Protein AF-A0A1Y1KKY4-F1 (afdb_monomer_lite)

Foldseek 3Di:
DVVLVVVCLVDPPVVSVVVVVVVVVVVVVVVVVQQDALLVCLLVVNLVSSLVNVCVVVVHNPCVVVSVVSNVVSVVPVVVPDDPVCCVVPPVNVVVVVVVVVVVVCVVVVCPVVCVVCVVVVCVVVVNDSD

InterPro domains:
  IPR005828 Major facilitator, sugar transporter-like [PF00083] (21-128)
  IPR036259 MFS transporter superfamily [G3DSA:1.20.1250.20] (1-131)
  IPR036259 MFS transporter superfamily [SSF103473] (5-128)
  IPR050549 Major Facilitator Superfamily Trehalose Transporter [PTHR48021] (1-128)

Radius of gyration: 23.15 Å; chains: 1; bounding box: 55×40×49 Å

Sequence (131 aa):
VLLVNVVGSYFSITDTALMFACIPIIQIALFIFAPESPYYLLARHRTEEARCSLQLLRWRSDVDEEMEQLEADVQRQISESCRFIDIVSVKSHRKAFVICLAIRTIQQFSGLSAIESHTQYMFANAGVGIS

pLDDT: mean 80.76, std 8.79, range [40.16, 93.38]

Secondary structure (DSSP, 8-state):
-HHHHHHHHHS-HHHHHHHHHHHHHHHHHHHHHSPPPHHHHHHTT-HHHHHHHHHHHHT-S--HHHHHHHHHHHHHHHHS---TTHHHHSHHHHHHHHHHHHHHHHHHHTTHHHHHHHHHHHHHHTT----

Organism: Photinus pyralis (NCBI:txid7054)

Structure (mmCIF, N/CA/C/O backbone):
data_AF-A0A1Y1KKY4-F1
#
_entry.id   AF-A0A1Y1KKY4-F1
#
loop_
_atom_site.group_PDB
_atom_site.id
_atom_site.type_symbol
_atom_site.label_atom_id
_atom_site.label_alt_id
_atom_site.label_comp_id
_atom_site.label_asym_id
_atom_site.label_entity_id
_atom_site.label_seq_id
_atom_site.pdbx_PDB_ins_code
_atom_site.Cartn_x
_atom_site.Cartn_y
_atom_site.Cartn_z
_atom_site.occupancy
_atom_site.B_iso_or_equiv
_atom_site.auth_seq_id
_atom_site.auth_comp_id
_atom_site.auth_asym_id
_atom_site.auth_atom_id
_atom_site.pdbx_PDB_model_num
ATOM 1 N N . VAL A 1 1 ? 10.767 -0.442 -13.914 1.00 64.31 1 VAL A N 1
ATOM 2 C CA . VAL A 1 1 ? 11.533 0.219 -14.996 1.00 64.31 1 VAL A CA 1
ATOM 3 C C . VAL A 1 1 ? 12.784 -0.548 -15.388 1.00 64.31 1 VAL A C 1
ATOM 5 O O . VAL A 1 1 ? 12.909 -0.837 -16.563 1.00 64.31 1 VAL A O 1
ATOM 8 N N . LEU A 1 2 ? 13.648 -0.991 -14.464 1.00 70.56 2 LEU A N 1
ATOM 9 C CA . LEU A 1 2 ? 14.821 -1.807 -14.839 1.00 70.56 2 LEU A CA 1
ATOM 10 C C . LEU A 1 2 ? 14.463 -3.063 -15.659 1.00 70.56 2 LEU A C 1
ATOM 12 O O . LEU A 1 2 ? 15.049 -3.282 -16.710 1.00 70.56 2 LEU A O 1
ATOM 16 N N . LEU A 1 3 ? 13.440 -3.826 -15.249 1.00 71.38 3 LEU A N 1
ATOM 17 C CA . LEU A 1 3 ? 12.942 -4.970 -16.032 1.00 71.38 3 LEU A CA 1
ATOM 18 C C . LEU A 1 3 ? 12.393 -4.566 -17.411 1.00 71.38 3 LEU A C 1
ATOM 20 O O . LEU A 1 3 ? 12.612 -5.279 -18.380 1.00 71.38 3 LEU A O 1
ATOM 24 N N . VAL A 1 4 ? 11.719 -3.415 -17.513 1.00 74.06 4 VAL A N 1
ATOM 25 C CA . VAL A 1 4 ? 11.215 -2.880 -18.792 1.00 74.06 4 VAL A CA 1
ATOM 26 C C . VAL A 1 4 ? 12.377 -2.502 -19.708 1.00 74.06 4 VAL A C 1
ATOM 28 O O . VAL A 1 4 ? 12.334 -2.817 -20.886 1.00 74.06 4 VAL A O 1
ATOM 31 N N . ASN A 1 5 ? 13.427 -1.878 -19.169 1.00 70.00 5 ASN A N 1
ATOM 32 C CA . ASN A 1 5 ? 14.600 -1.458 -19.935 1.00 70.00 5 ASN A CA 1
ATOM 33 C C . ASN A 1 5 ? 15.425 -2.654 -20.425 1.00 70.00 5 ASN A C 1
ATOM 35 O O . ASN A 1 5 ? 15.923 -2.619 -21.543 1.00 70.00 5 ASN A O 1
ATOM 39 N N . VAL A 1 6 ? 15.541 -3.716 -19.620 1.00 72.06 6 VAL A N 1
ATOM 40 C CA . VAL A 1 6 ? 16.201 -4.964 -20.037 1.00 72.06 6 VAL A CA 1
ATOM 41 C C . VAL A 1 6 ? 15.384 -5.673 -21.114 1.00 72.06 6 VAL A C 1
ATOM 43 O O . VAL A 1 6 ? 15.936 -6.112 -22.108 1.00 72.06 6 VAL A O 1
ATOM 46 N N . VAL A 1 7 ? 14.063 -5.774 -20.966 1.00 73.19 7 VAL A N 1
ATOM 47 C CA . VAL A 1 7 ? 13.222 -6.412 -21.996 1.00 73.19 7 VAL A CA 1
ATOM 48 C C . VAL A 1 7 ? 13.181 -5.564 -23.274 1.00 73.19 7 VAL A C 1
ATOM 50 O O . VAL A 1 7 ? 13.280 -6.104 -24.372 1.00 73.19 7 VAL A O 1
ATOM 53 N N . GLY A 1 8 ? 13.128 -4.240 -23.137 1.00 70.12 8 GLY A N 1
ATOM 54 C CA . GLY A 1 8 ? 13.138 -3.290 -24.245 1.00 70.12 8 GLY A CA 1
ATOM 55 C C . GLY A 1 8 ? 14.475 -3.164 -24.978 1.00 70.12 8 GLY A C 1
ATOM 56 O O . GLY A 1 8 ? 14.478 -2.656 -26.091 1.00 70.12 8 GLY A O 1
ATOM 57 N N . SER A 1 9 ? 15.598 -3.634 -24.418 1.00 73.00 9 SER A N 1
ATOM 58 C CA . SER A 1 9 ? 16.850 -3.745 -25.186 1.00 73.00 9 SER A CA 1
ATOM 59 C C . SER A 1 9 ? 16.837 -4.938 -26.144 1.00 73.00 9 SER A C 1
ATOM 61 O O . SER A 1 9 ? 17.520 -4.914 -27.159 1.00 73.00 9 SER A O 1
ATOM 63 N N . TYR A 1 10 ? 16.053 -5.982 -25.852 1.00 72.12 10 TYR A N 1
ATOM 64 C CA . TYR A 1 10 ? 15.954 -7.171 -26.707 1.00 72.12 10 TYR A CA 1
ATOM 65 C C . TYR A 1 10 ? 14.784 -7.120 -27.704 1.00 72.12 10 TYR A C 1
ATOM 67 O O . TYR A 1 10 ? 14.809 -7.844 -28.698 1.00 72.12 10 TYR A O 1
ATOM 75 N N . PHE A 1 11 ? 13.763 -6.291 -27.457 1.00 72.69 11 PHE A N 1
ATOM 76 C CA . PHE A 1 11 ? 12.521 -6.243 -28.239 1.00 72.69 11 PHE A CA 1
ATOM 77 C C . PHE A 1 11 ? 12.144 -4.820 -28.662 1.00 72.69 11 PHE A C 1
ATOM 79 O O . PHE A 1 11 ? 12.529 -3.842 -28.029 1.00 72.69 11 PHE A O 1
ATOM 86 N N . SER A 1 12 ? 11.323 -4.696 -29.711 1.00 80.19 12 SER A N 1
ATOM 87 C CA . SER A 1 12 ? 10.768 -3.404 -30.130 1.00 80.19 12 SER A CA 1
ATOM 88 C C . SER A 1 12 ? 9.975 -2.742 -28.992 1.00 80.19 12 SER A C 1
ATOM 90 O O . SER A 1 12 ? 9.347 -3.414 -28.165 1.00 80.19 12 SER A O 1
ATOM 92 N N . ILE A 1 13 ? 9.967 -1.406 -28.963 1.00 77.12 13 ILE A N 1
ATOM 93 C CA . ILE A 1 13 ? 9.266 -0.605 -27.943 1.00 77.12 13 ILE A CA 1
ATOM 94 C C . ILE A 1 13 ? 7.773 -0.969 -27.905 1.00 77.12 13 ILE A C 1
ATOM 96 O O . ILE A 1 13 ? 7.179 -1.051 -26.830 1.00 77.12 13 ILE A O 1
ATOM 100 N N . THR A 1 14 ? 7.175 -1.239 -29.069 1.00 80.81 14 THR A N 1
ATOM 101 C CA . THR A 1 14 ? 5.759 -1.607 -29.198 1.00 80.81 14 THR A CA 1
ATOM 102 C C . THR A 1 14 ? 5.453 -2.968 -28.565 1.00 80.81 14 THR A C 1
ATOM 104 O O . THR A 1 14 ? 4.465 -3.092 -27.843 1.00 80.81 14 THR A O 1
ATOM 107 N N . ASP A 1 15 ? 6.324 -3.960 -28.758 1.00 81.81 15 ASP A N 1
ATOM 108 C CA . ASP A 1 15 ? 6.143 -5.312 -28.209 1.00 81.81 15 ASP A CA 1
ATOM 109 C C . ASP A 1 15 ? 6.355 -5.326 -26.691 1.00 81.81 15 ASP A C 1
ATOM 111 O O . ASP A 1 15 ? 5.600 -5.954 -25.945 1.00 81.81 15 ASP A O 1
ATOM 115 N N . THR A 1 16 ? 7.336 -4.556 -26.211 1.00 82.81 16 THR A N 1
ATOM 116 C CA . THR A 1 16 ? 7.582 -4.377 -24.774 1.00 82.81 16 THR A CA 1
ATOM 117 C C . THR A 1 16 ? 6.395 -3.689 -24.099 1.00 82.81 16 THR A C 1
ATOM 119 O O . THR A 1 16 ? 5.930 -4.143 -23.053 1.00 82.81 16 THR A O 1
ATOM 122 N N . ALA A 1 17 ? 5.840 -2.636 -24.706 1.00 83.88 17 ALA A N 1
ATOM 123 C CA . ALA A 1 17 ? 4.656 -1.961 -24.179 1.00 83.88 17 ALA A CA 1
ATOM 124 C C . ALA A 1 17 ? 3.442 -2.903 -24.091 1.00 83.88 17 ALA A C 1
ATOM 126 O O . ALA A 1 17 ? 2.744 -2.902 -23.075 1.00 83.88 17 ALA A O 1
ATOM 127 N N . LEU A 1 18 ? 3.224 -3.745 -25.108 1.00 84.75 18 LEU A N 1
ATOM 128 C CA . LEU A 1 18 ? 2.124 -4.710 -25.121 1.00 84.75 18 LEU A CA 1
ATOM 129 C C . LEU A 1 18 ? 2.276 -5.777 -24.024 1.00 84.75 18 LEU A C 1
ATOM 131 O O . LEU A 1 18 ? 1.304 -6.093 -23.343 1.00 84.75 18 LEU A O 1
ATOM 135 N N . MET A 1 19 ? 3.493 -6.283 -23.790 1.00 84.94 19 MET A N 1
ATOM 136 C CA . MET A 1 19 ? 3.754 -7.244 -22.710 1.00 84.94 19 MET A CA 1
ATOM 137 C C . MET A 1 19 ? 3.479 -6.655 -21.322 1.00 84.94 19 MET A C 1
ATOM 139 O O . MET A 1 19 ? 2.835 -7.294 -20.488 1.00 84.94 19 MET A O 1
ATOM 143 N N . PHE A 1 20 ? 3.934 -5.427 -21.063 1.00 86.12 20 PHE A N 1
ATOM 144 C CA . PHE A 1 20 ? 3.726 -4.784 -19.763 1.00 86.12 20 PHE A CA 1
ATOM 145 C C . PHE A 1 20 ? 2.285 -4.304 -19.559 1.00 86.12 20 PHE A C 1
ATOM 147 O O . PHE A 1 20 ? 1.847 -4.216 -18.413 1.00 86.12 20 PHE A O 1
ATOM 154 N N . ALA A 1 21 ? 1.519 -4.077 -20.631 1.00 87.50 21 ALA A N 1
ATOM 155 C CA . ALA A 1 21 ? 0.089 -3.781 -20.550 1.00 87.50 21 ALA A CA 1
ATOM 156 C C . ALA A 1 21 ? -0.741 -4.954 -19.995 1.00 87.50 21 ALA A C 1
ATOM 158 O O . ALA A 1 21 ? -1.808 -4.730 -19.424 1.00 87.50 21 ALA A O 1
ATOM 159 N N . CYS A 1 22 ? -0.247 -6.193 -20.068 1.00 88.38 22 CYS A N 1
ATOM 160 C CA . CYS A 1 22 ? -0.908 -7.344 -19.448 1.00 88.38 22 CYS A CA 1
ATOM 161 C C . CYS A 1 22 ? -0.879 -7.291 -17.911 1.00 88.38 22 CYS A C 1
ATOM 163 O O . CYS A 1 22 ? -1.807 -7.768 -17.264 1.00 88.38 22 CYS A O 1
ATOM 165 N N . ILE A 1 23 ? 0.152 -6.687 -17.311 1.00 89.62 23 ILE A N 1
ATOM 166 C CA . ILE A 1 23 ? 0.314 -6.607 -15.851 1.00 89.62 23 ILE A CA 1
ATOM 167 C C . ILE A 1 23 ? -0.854 -5.872 -15.169 1.00 89.62 23 ILE A C 1
ATOM 169 O O . ILE A 1 23 ? -1.451 -6.459 -14.264 1.00 89.62 23 ILE A O 1
ATOM 173 N N . PRO A 1 24 ? -1.244 -4.642 -15.568 1.00 90.06 24 PRO A N 1
ATOM 174 C CA . PRO A 1 24 ? -2.390 -3.972 -14.961 1.00 90.06 24 PRO A CA 1
ATOM 175 C C . PRO A 1 24 ? -3.706 -4.713 -15.227 1.00 90.06 24 PRO A C 1
ATOM 177 O O . PRO A 1 24 ? -4.579 -4.702 -14.366 1.00 90.06 24 PRO A O 1
ATOM 180 N N . ILE A 1 25 ? -3.851 -5.407 -16.362 1.00 91.25 25 ILE A N 1
ATOM 181 C CA . ILE A 1 25 ? -5.044 -6.223 -16.650 1.00 91.25 25 ILE A CA 1
ATOM 182 C C . ILE A 1 25 ? -5.150 -7.382 -15.652 1.00 91.25 25 ILE A C 1
ATOM 184 O O . ILE A 1 25 ? -6.209 -7.594 -15.063 1.00 91.25 25 ILE A O 1
ATOM 188 N N . ILE A 1 26 ? -4.046 -8.094 -15.409 1.00 91.00 26 ILE A N 1
ATOM 189 C CA . ILE A 1 26 ? -3.978 -9.156 -14.397 1.00 91.00 26 ILE A CA 1
ATOM 190 C C . ILE A 1 26 ? -4.241 -8.581 -13.003 1.00 91.00 26 ILE A C 1
ATOM 192 O O . ILE A 1 26 ? -4.961 -9.190 -12.217 1.00 91.00 26 ILE A O 1
ATOM 196 N N . GLN A 1 27 ? -3.704 -7.399 -12.698 1.00 90.00 27 GLN A N 1
ATOM 197 C CA . GLN A 1 27 ? -3.925 -6.739 -11.415 1.00 90.00 27 GLN A CA 1
ATOM 198 C C . GLN A 1 27 ? -5.403 -6.385 -11.202 1.00 90.00 27 GLN A C 1
ATOM 200 O O . GLN A 1 27 ? -5.925 -6.629 -10.119 1.00 90.00 27 GLN A O 1
ATOM 205 N N . ILE A 1 28 ? -6.089 -5.868 -12.226 1.00 91.00 28 ILE A N 1
ATOM 206 C CA . ILE A 1 28 ? -7.531 -5.592 -12.178 1.00 91.00 28 ILE A CA 1
ATOM 207 C C . ILE A 1 28 ? -8.312 -6.894 -12.002 1.00 91.00 28 ILE A C 1
ATOM 209 O O . ILE A 1 28 ? -9.186 -6.963 -11.141 1.00 91.00 28 ILE A O 1
ATOM 213 N N . ALA A 1 29 ? -7.974 -7.936 -12.765 1.00 91.12 29 ALA A N 1
ATOM 214 C CA . ALA A 1 29 ? -8.616 -9.240 -12.638 1.00 91.12 29 ALA A CA 1
ATOM 215 C C . ALA A 1 29 ? -8.463 -9.802 -11.216 1.00 91.12 29 ALA A C 1
ATOM 217 O O . ALA A 1 29 ? -9.445 -10.231 -10.621 1.00 91.12 29 ALA A O 1
ATOM 218 N N . LEU A 1 30 ? -7.261 -9.730 -10.635 1.00 88.31 30 LEU A N 1
ATOM 219 C CA . LEU A 1 30 ? -7.002 -10.164 -9.263 1.00 88.31 30 LEU A CA 1
ATOM 220 C C . LEU A 1 30 ? -7.783 -9.331 -8.239 1.00 88.31 30 LEU A C 1
ATOM 222 O O . LEU A 1 30 ? -8.285 -9.880 -7.263 1.00 88.31 30 LEU A O 1
ATOM 226 N N . PHE A 1 31 ? -7.920 -8.024 -8.471 1.00 87.38 31 PHE A N 1
ATOM 227 C CA . PHE A 1 31 ? -8.662 -7.133 -7.581 1.00 87.38 31 PHE A CA 1
ATOM 228 C C . PHE A 1 31 ? -10.163 -7.451 -7.544 1.00 87.38 31 PHE A C 1
ATOM 230 O O . PHE A 1 31 ? -10.788 -7.262 -6.509 1.00 87.38 31 PHE A O 1
ATOM 237 N N . ILE A 1 32 ? -10.734 -7.985 -8.632 1.00 84.69 32 ILE A N 1
ATOM 238 C CA . ILE A 1 32 ? -12.133 -8.451 -8.666 1.00 84.69 32 ILE A CA 1
ATOM 239 C C . ILE A 1 32 ? -12.338 -9.674 -7.757 1.00 84.69 32 ILE A C 1
ATOM 241 O O . ILE A 1 32 ? -13.405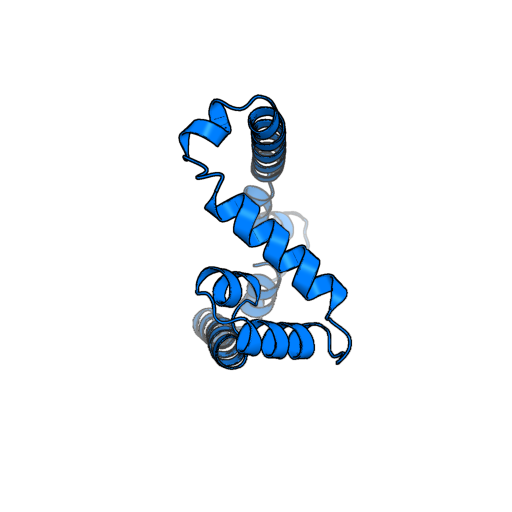 -9.828 -7.171 1.00 84.69 32 ILE A O 1
ATOM 245 N N . PHE A 1 33 ? -11.327 -10.537 -7.625 1.00 81.62 33 PHE A N 1
ATOM 246 C CA . PHE A 1 33 ? -11.383 -11.707 -6.741 1.00 81.62 33 PHE A CA 1
ATOM 247 C C . PHE A 1 33 ? -10.972 -11.402 -5.297 1.00 81.62 33 PHE A C 1
ATOM 249 O O . PHE A 1 33 ? -11.200 -12.227 -4.412 1.00 81.62 33 PHE A O 1
ATOM 256 N N . ALA A 1 34 ? -10.339 -10.255 -5.050 1.00 81.50 34 ALA A N 1
ATOM 257 C CA . ALA A 1 34 ? -9.907 -9.876 -3.717 1.00 81.50 34 ALA A CA 1
ATOM 258 C C . ALA A 1 34 ? -11.132 -9.577 -2.833 1.00 81.50 34 ALA A C 1
ATOM 260 O O . ALA A 1 34 ? -12.008 -8.815 -3.249 1.00 81.50 34 ALA A O 1
ATOM 261 N N . PRO A 1 35 ? -11.211 -10.148 -1.617 1.00 79.44 35 PRO A N 1
ATOM 262 C CA . PRO A 1 35 ? -12.293 -9.820 -0.707 1.00 79.44 35 PRO A CA 1
ATOM 263 C C . PRO A 1 35 ? -12.249 -8.343 -0.328 1.00 79.44 35 PRO A C 1
ATOM 265 O O . PRO A 1 35 ? -11.184 -7.734 -0.196 1.00 79.44 35 PRO A O 1
ATOM 268 N N . GLU A 1 36 ? -13.430 -7.769 -0.136 1.00 80.44 36 GLU A N 1
ATOM 269 C CA . GLU A 1 36 ? -13.557 -6.384 0.289 1.00 80.44 36 GLU A CA 1
ATOM 270 C C . GLU A 1 36 ? -12.983 -6.208 1.701 1.00 80.44 36 GLU A C 1
ATOM 272 O O . GLU A 1 36 ? -13.071 -7.108 2.537 1.00 80.44 36 GLU A O 1
ATOM 277 N N . SER A 1 37 ? -12.365 -5.059 1.977 1.00 83.94 37 SER A N 1
ATOM 278 C CA . SER A 1 37 ? -11.671 -4.838 3.250 1.00 83.94 37 SER A CA 1
ATOM 279 C C . SER A 1 37 ? -12.618 -5.031 4.451 1.00 83.94 37 SER A C 1
ATOM 281 O O . SER A 1 37 ? -13.651 -4.354 4.508 1.00 83.94 37 SER A O 1
ATOM 283 N N . PRO A 1 38 ? -12.275 -5.878 5.445 1.00 82.25 38 PRO A N 1
ATOM 284 C CA . PRO A 1 38 ? -13.126 -6.122 6.615 1.00 82.25 38 PRO A CA 1
ATOM 285 C C . PRO A 1 38 ? -13.396 -4.834 7.409 1.00 82.25 38 PRO A C 1
ATOM 287 O O . PRO A 1 38 ? -14.500 -4.633 7.907 1.00 82.25 38 PRO A O 1
ATOM 290 N N . TYR A 1 39 ? -12.439 -3.898 7.419 1.00 85.06 39 TYR A N 1
ATOM 291 C CA . TYR A 1 39 ? -12.596 -2.568 8.012 1.00 85.06 39 TYR A CA 1
ATOM 292 C C . TYR A 1 39 ? -13.732 -1.759 7.356 1.00 85.06 39 TYR A C 1
ATOM 294 O O . TYR A 1 39 ? -14.528 -1.109 8.031 1.00 85.06 39 TYR A O 1
ATOM 302 N N . TYR A 1 40 ? -13.838 -1.807 6.024 1.00 84.94 40 TYR A N 1
ATOM 303 C CA . TYR A 1 40 ? -14.887 -1.099 5.284 1.00 84.94 40 TYR A CA 1
ATOM 304 C C . TYR A 1 40 ? -16.275 -1.711 5.518 1.00 84.94 40 TYR A C 1
ATOM 306 O O . TYR A 1 40 ? -17.257 -0.980 5.660 1.00 84.94 40 TYR A O 1
ATOM 314 N N . LEU A 1 41 ? -16.355 -3.043 5.597 1.00 85.12 41 LEU A N 1
ATOM 315 C CA . LEU A 1 41 ? -17.596 -3.760 5.899 1.00 85.12 41 LEU A CA 1
ATOM 316 C C . LEU A 1 41 ? -18.091 -3.451 7.323 1.00 85.12 41 LEU A C 1
ATOM 318 O O . LEU A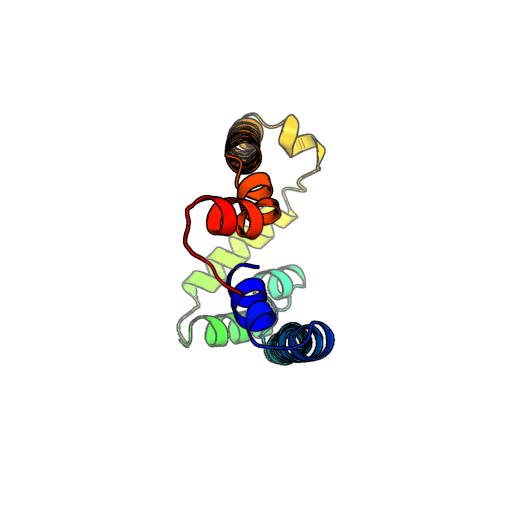 1 41 ? -19.281 -3.179 7.501 1.00 85.12 41 LEU A O 1
ATOM 322 N N . LEU A 1 42 ? -17.186 -3.370 8.307 1.00 86.06 42 LEU A N 1
ATOM 323 C CA . LEU A 1 42 ? -17.512 -2.940 9.673 1.00 86.06 42 LEU A CA 1
ATOM 324 C C . LEU A 1 42 ? -17.984 -1.490 9.743 1.00 86.06 42 LEU A C 1
ATOM 326 O O . LEU A 1 42 ? -18.994 -1.208 10.385 1.00 86.06 42 LEU A O 1
ATOM 330 N N . ALA A 1 43 ? -17.329 -0.581 9.018 1.00 82.69 43 ALA A N 1
ATOM 331 C CA . ALA A 1 43 ? -17.751 0.817 8.950 1.00 82.69 43 ALA A CA 1
ATOM 332 C C . ALA A 1 43 ? -19.160 1.000 8.344 1.00 82.69 43 ALA A C 1
ATOM 334 O O . ALA A 1 43 ? -19.794 2.031 8.556 1.00 82.69 43 ALA A O 1
ATOM 335 N N . ARG A 1 44 ? -19.669 0.005 7.602 1.00 84.44 44 ARG A N 1
ATOM 336 C CA . ARG A 1 44 ? -21.039 -0.042 7.058 1.00 84.44 44 ARG A CA 1
ATOM 337 C C . ARG A 1 44 ? -22.014 -0.885 7.890 1.00 84.44 44 ARG A C 1
ATOM 339 O O . ARG A 1 44 ? -23.105 -1.176 7.406 1.00 84.44 44 ARG A O 1
ATOM 346 N N . HIS A 1 45 ? -21.642 -1.275 9.109 1.00 81.38 45 HIS A N 1
ATOM 347 C CA . HIS A 1 45 ? -22.435 -2.136 9.996 1.00 81.38 45 HIS A CA 1
ATOM 348 C C . HIS A 1 45 ? -22.751 -3.534 9.418 1.00 81.38 45 HIS A C 1
ATOM 350 O O . HIS A 1 45 ? -23.752 -4.146 9.783 1.00 81.38 45 HIS A O 1
ATOM 356 N N . ARG A 1 46 ? -21.904 -4.066 8.521 1.00 85.06 46 ARG A N 1
ATOM 357 C CA . ARG A 1 46 ? -22.030 -5.423 7.945 1.00 85.06 46 ARG A CA 1
ATOM 358 C C . ARG A 1 46 ? -21.050 -6.386 8.625 1.00 85.06 46 ARG A C 1
ATOM 360 O O . ARG A 1 46 ? -20.069 -6.816 8.021 1.00 85.06 46 ARG A O 1
ATOM 367 N N . THR A 1 47 ? -21.304 -6.702 9.892 1.00 84.50 47 THR A N 1
ATOM 368 C CA . THR A 1 47 ? -20.413 -7.500 10.760 1.00 84.50 47 THR A CA 1
ATOM 369 C C . THR A 1 47 ? -20.195 -8.934 10.266 1.00 84.50 47 THR A C 1
ATOM 371 O O . THR A 1 47 ? -19.057 -9.391 10.203 1.00 84.50 47 THR A O 1
ATOM 374 N N . GLU A 1 48 ? -21.250 -9.625 9.830 1.00 84.62 48 GLU A N 1
ATOM 375 C CA . GLU A 1 48 ? -21.154 -11.010 9.332 1.00 84.62 48 GLU A CA 1
ATOM 376 C C . GLU A 1 48 ? -20.280 -11.130 8.074 1.00 84.62 48 GLU A C 1
ATOM 378 O O . GLU A 1 48 ? -19.462 -12.040 7.932 1.00 84.62 48 GLU A O 1
ATOM 383 N N . GLU A 1 49 ? -20.398 -10.169 7.159 1.00 84.81 49 GLU A N 1
ATOM 384 C CA . GLU A 1 49 ? -19.589 -10.146 5.939 1.00 84.81 49 GLU A CA 1
ATOM 385 C C . GLU A 1 49 ? -18.143 -9.745 6.226 1.00 84.81 49 GLU A C 1
ATOM 387 O O . GLU A 1 49 ? -17.221 -10.295 5.621 1.00 84.81 49 GLU A O 1
ATOM 392 N N . ALA A 1 50 ? -17.929 -8.834 7.182 1.00 85.56 50 ALA A N 1
ATOM 393 C CA . ALA A 1 50 ? -16.595 -8.494 7.656 1.00 85.56 50 ALA A CA 1
ATOM 394 C C . ALA A 1 50 ? -15.889 -9.713 8.261 1.00 85.56 50 ALA A C 1
ATOM 396 O O . ALA A 1 50 ? -14.717 -9.946 7.963 1.00 85.56 50 ALA A O 1
ATOM 397 N N . ARG A 1 51 ? -16.612 -10.529 9.038 1.00 85.75 51 ARG A N 1
ATOM 398 C CA . ARG A 1 51 ? -16.102 -11.778 9.609 1.00 85.75 51 ARG A CA 1
ATOM 399 C C . ARG A 1 51 ? -15.693 -12.766 8.519 1.00 85.75 51 ARG A C 1
ATOM 401 O O . ARG A 1 51 ? -14.582 -13.282 8.560 1.00 85.75 51 ARG A O 1
ATOM 408 N N . CYS A 1 52 ? -16.544 -12.980 7.516 1.00 86.44 52 CYS A N 1
ATOM 409 C CA . CYS A 1 52 ? -16.233 -13.853 6.380 1.00 86.44 52 CYS A CA 1
ATOM 410 C C . CYS A 1 52 ? -15.004 -13.357 5.593 1.00 86.44 52 CYS A C 1
ATOM 412 O O . CYS A 1 52 ? -14.100 -14.137 5.287 1.00 86.44 52 CYS A O 1
ATOM 414 N N . SER A 1 53 ? -14.915 -12.046 5.335 1.00 85.94 53 SER A N 1
ATOM 415 C CA . SER A 1 53 ? -13.752 -11.440 4.677 1.00 85.94 53 SER A CA 1
ATOM 416 C C . SER A 1 53 ? -12.465 -11.604 5.500 1.00 85.94 53 SER A C 1
ATOM 418 O O . SER A 1 53 ? -11.424 -11.983 4.959 1.00 85.94 53 SER A O 1
ATOM 420 N N . LEU A 1 54 ? -12.530 -11.404 6.822 1.00 86.19 54 LEU A N 1
ATOM 421 C CA . LEU A 1 54 ? -11.392 -11.576 7.726 1.00 86.19 54 LEU A CA 1
ATOM 422 C C . LEU A 1 54 ? -10.929 -13.040 7.794 1.00 86.19 54 LEU A C 1
ATOM 424 O O . LEU A 1 54 ? -9.727 -13.300 7.727 1.00 86.19 54 LEU A O 1
ATOM 428 N N . GLN A 1 55 ? -11.862 -13.995 7.840 1.00 88.25 55 GLN A N 1
ATOM 429 C CA . GLN A 1 55 ? -11.556 -15.429 7.794 1.00 88.25 55 GLN A CA 1
ATOM 430 C C . GLN A 1 55 ? -10.868 -15.825 6.484 1.00 88.25 55 GLN A C 1
ATOM 432 O O . GLN A 1 55 ? -9.883 -16.566 6.504 1.00 88.25 55 GLN A O 1
ATOM 437 N N . LEU A 1 56 ? -11.339 -15.294 5.350 1.00 86.62 56 LEU A N 1
ATOM 438 C CA . LEU A 1 56 ? -10.728 -15.531 4.043 1.00 86.62 56 LEU A CA 1
ATOM 439 C C . LEU A 1 56 ? -9.327 -14.909 3.946 1.00 86.62 56 LEU A C 1
ATOM 441 O O . LEU A 1 56 ? -8.414 -15.526 3.404 1.00 86.62 56 LEU A O 1
ATOM 445 N N . LEU A 1 57 ? -9.130 -13.714 4.509 1.00 85.00 57 LEU A N 1
ATOM 446 C CA . LEU A 1 57 ? -7.844 -13.015 4.491 1.00 85.00 57 LEU A CA 1
ATOM 447 C C . LEU A 1 57 ? -6.802 -13.667 5.416 1.00 85.00 57 LEU A C 1
ATOM 449 O O . LEU A 1 57 ? -5.615 -13.709 5.088 1.00 85.00 57 LEU A O 1
ATOM 453 N N . ARG A 1 58 ? -7.234 -14.173 6.579 1.00 85.50 58 ARG A N 1
ATOM 454 C CA . ARG A 1 58 ? -6.381 -14.850 7.571 1.00 85.50 58 ARG A CA 1
ATOM 455 C C . ARG A 1 58 ? -6.207 -16.341 7.304 1.00 85.50 58 ARG A C 1
ATOM 457 O O . ARG A 1 58 ? -5.301 -16.939 7.885 1.00 85.50 58 ARG A O 1
ATOM 464 N N . TRP A 1 59 ? -7.035 -16.920 6.433 1.00 85.50 59 TRP A N 1
ATOM 465 C CA . TRP A 1 59 ? -7.108 -18.358 6.164 1.00 85.50 59 TRP A CA 1
ATOM 466 C C . TRP A 1 59 ? -7.368 -19.184 7.436 1.00 85.50 59 TRP A C 1
ATOM 468 O O . TRP A 1 59 ? -6.826 -20.276 7.605 1.00 85.50 59 TRP A O 1
ATOM 478 N N . ARG A 1 60 ? -8.164 -18.642 8.369 1.00 88.00 60 ARG A N 1
ATOM 479 C CA . ARG A 1 60 ? -8.514 -19.262 9.660 1.00 88.00 60 ARG A CA 1
ATOM 480 C C . ARG A 1 60 ? -9.955 -18.933 10.032 1.00 88.00 60 ARG A C 1
ATOM 482 O O . ARG A 1 60 ? -10.445 -17.865 9.692 1.00 88.00 60 ARG A O 1
ATOM 489 N N . SER A 1 61 ? -10.617 -19.843 10.743 1.00 82.31 61 SER A N 1
ATOM 490 C CA . SER A 1 61 ? -11.999 -19.667 11.211 1.00 82.31 61 SER A CA 1
ATOM 491 C C . SER A 1 61 ? -12.101 -18.900 12.532 1.00 82.31 61 SER A C 1
ATOM 493 O O . SER A 1 61 ? -13.097 -18.213 12.760 1.00 82.31 61 SER A O 1
ATOM 495 N N . ASP A 1 62 ? -11.081 -19.023 13.382 1.00 85.62 62 ASP A N 1
ATOM 496 C CA . ASP A 1 62 ? -10.994 -18.353 14.677 1.00 85.62 62 ASP A CA 1
ATOM 497 C C . ASP A 1 62 ? -10.433 -16.941 14.491 1.00 85.62 62 ASP A C 1
ATOM 499 O O . ASP A 1 62 ? -9.223 -16.742 14.360 1.00 85.62 62 ASP A O 1
ATOM 503 N N . VAL A 1 63 ? -11.346 -15.983 14.358 1.00 86.88 63 VAL A N 1
ATOM 504 C CA . VAL A 1 63 ? -11.040 -14.556 14.192 1.00 86.88 63 VAL A CA 1
ATOM 505 C C . VAL A 1 63 ? -11.860 -13.695 15.150 1.00 86.88 63 VAL A C 1
ATOM 507 O O . VAL A 1 63 ? -11.918 -12.489 14.961 1.00 86.88 63 VAL A O 1
ATOM 510 N N . ASP A 1 64 ? -12.516 -14.296 16.149 1.00 86.50 64 ASP A N 1
ATOM 511 C CA . ASP A 1 64 ? -13.445 -13.609 17.057 1.00 86.50 64 ASP A CA 1
ATOM 512 C C . ASP A 1 64 ? -12.778 -12.453 17.807 1.00 86.50 64 ASP A C 1
ATOM 514 O O . ASP A 1 64 ? -13.270 -11.327 17.776 1.00 86.50 64 ASP A O 1
ATOM 518 N N . GLU A 1 65 ? -11.612 -12.715 18.401 1.00 87.06 65 GLU A N 1
ATOM 519 C CA . GLU A 1 65 ? -10.840 -11.713 19.142 1.00 87.06 65 GLU A CA 1
ATOM 520 C C . GLU A 1 65 ? -10.337 -10.584 18.226 1.00 87.06 65 GLU A C 1
ATOM 522 O O . GLU A 1 65 ? -10.396 -9.407 18.581 1.00 87.06 65 GLU A O 1
ATOM 527 N N . GLU A 1 66 ? -9.884 -10.922 17.013 1.00 85.38 66 GLU A N 1
ATOM 528 C CA . GLU A 1 66 ? -9.431 -9.931 16.028 1.00 85.38 66 GLU A CA 1
ATOM 529 C C . GLU A 1 66 ? -10.610 -9.096 15.501 1.00 85.38 66 GLU A C 1
ATOM 531 O O . GLU A 1 66 ? -10.455 -7.903 15.250 1.00 85.38 66 GLU A O 1
ATOM 536 N N . MET A 1 67 ? -11.799 -9.695 15.385 1.00 87.75 67 MET A N 1
ATOM 537 C CA . MET A 1 67 ? -13.028 -8.996 15.015 1.00 87.75 67 MET A CA 1
ATOM 538 C C . MET A 1 67 ? -13.422 -7.974 16.084 1.00 87.75 67 MET A C 1
ATOM 540 O O . MET A 1 67 ? -13.692 -6.823 15.753 1.00 87.75 67 MET A O 1
ATOM 544 N N . GLU A 1 68 ? -13.416 -8.368 17.360 1.00 87.69 68 GLU A N 1
ATOM 545 C CA . GLU A 1 68 ? -13.765 -7.484 18.479 1.00 87.69 68 GLU A CA 1
ATOM 546 C C . GLU A 1 68 ? -12.797 -6.294 18.578 1.00 87.69 68 GLU A C 1
ATOM 548 O O . GLU A 1 68 ? -13.227 -5.145 18.716 1.00 87.69 68 GLU A O 1
ATOM 553 N N . GLN A 1 69 ? -11.492 -6.544 18.418 1.00 87.94 69 GLN A N 1
ATOM 554 C CA . GLN A 1 69 ? -10.482 -5.483 18.358 1.00 87.94 69 GLN A CA 1
ATOM 555 C C . GLN A 1 69 ? -10.724 -4.536 17.175 1.00 87.94 69 GLN A C 1
ATOM 557 O O . GLN A 1 69 ? -10.697 -3.314 17.339 1.00 87.94 69 GLN A O 1
ATOM 562 N N . LEU A 1 70 ? -11.002 -5.088 15.991 1.00 86.56 70 LEU A N 1
ATOM 563 C CA . LEU A 1 70 ? -11.227 -4.303 14.781 1.00 86.56 70 LEU A CA 1
ATOM 564 C C . LEU A 1 70 ? -12.512 -3.467 14.874 1.00 86.56 70 LEU A C 1
ATOM 566 O O . LEU A 1 70 ? -12.533 -2.326 14.418 1.00 86.56 70 LEU A O 1
ATOM 570 N N . GLU A 1 71 ? -13.572 -3.997 15.480 1.00 87.19 71 GLU A N 1
ATOM 571 C CA . GLU A 1 71 ? -14.819 -3.269 15.715 1.00 87.19 71 GLU A CA 1
ATOM 572 C C . GLU A 1 71 ? -14.615 -2.100 16.686 1.00 87.19 71 GLU A C 1
ATOM 574 O O . GLU A 1 71 ? -15.068 -0.986 16.406 1.00 87.19 71 GLU A O 1
ATOM 579 N N . ALA A 1 72 ? -13.874 -2.315 17.778 1.00 86.81 72 ALA A N 1
ATOM 580 C CA . ALA A 1 72 ? -13.518 -1.256 18.719 1.00 86.81 72 ALA A CA 1
ATOM 581 C C . ALA A 1 72 ? -12.691 -0.143 18.046 1.00 86.81 72 ALA A C 1
ATOM 583 O O . ALA A 1 72 ? -12.973 1.044 18.241 1.00 86.81 72 ALA A O 1
ATOM 584 N N . ASP A 1 73 ? -11.719 -0.509 17.205 1.00 85.75 73 ASP A N 1
ATOM 585 C CA . ASP A 1 73 ? -10.899 0.443 16.450 1.00 85.75 73 ASP A CA 1
ATOM 586 C C . ASP A 1 73 ? -11.724 1.240 15.430 1.00 85.75 73 ASP A C 1
ATOM 588 O O . ASP A 1 73 ? -11.592 2.465 15.348 1.00 85.75 73 ASP A O 1
ATOM 592 N N . VAL A 1 74 ? -12.618 0.575 14.690 1.00 86.31 74 VAL A N 1
ATOM 593 C CA . VAL A 1 74 ? -13.529 1.219 13.730 1.00 86.31 74 VAL A CA 1
ATOM 594 C C . VAL A 1 74 ? -14.458 2.196 14.448 1.00 86.31 74 VAL A C 1
ATOM 596 O O . VAL A 1 74 ? -14.601 3.336 14.004 1.00 86.31 74 VAL A O 1
ATOM 599 N N . GLN A 1 75 ? -15.065 1.801 15.571 1.00 84.31 75 GLN A N 1
ATOM 600 C CA . GLN A 1 75 ? -15.927 2.696 16.348 1.00 84.31 75 GLN A CA 1
ATOM 601 C C . GLN A 1 75 ? -15.157 3.906 16.877 1.00 84.31 75 GLN A C 1
ATOM 603 O O . GLN A 1 75 ? -15.638 5.039 16.770 1.00 84.31 75 GLN A O 1
ATOM 608 N N . ARG A 1 76 ? -13.934 3.693 17.378 1.00 83.25 76 ARG A N 1
ATOM 609 C CA . ARG A 1 76 ? -13.060 4.780 17.824 1.00 83.25 76 ARG A CA 1
ATOM 610 C C . ARG A 1 76 ? -12.768 5.743 16.680 1.00 83.25 76 ARG A C 1
ATOM 612 O O . ARG A 1 76 ? -12.961 6.944 16.841 1.00 83.25 76 ARG A O 1
ATOM 619 N N . GLN A 1 77 ? -12.412 5.230 15.508 1.00 81.06 77 GLN A N 1
ATOM 620 C CA . GLN A 1 77 ? -12.083 6.044 14.340 1.00 81.06 77 GLN A CA 1
ATOM 621 C C . GLN A 1 77 ? -13.300 6.761 13.724 1.00 81.06 77 GLN A C 1
ATOM 623 O O . GLN A 1 77 ? -13.150 7.854 13.185 1.00 81.06 77 GLN A O 1
ATOM 628 N N . ILE A 1 78 ? -14.508 6.195 13.812 1.0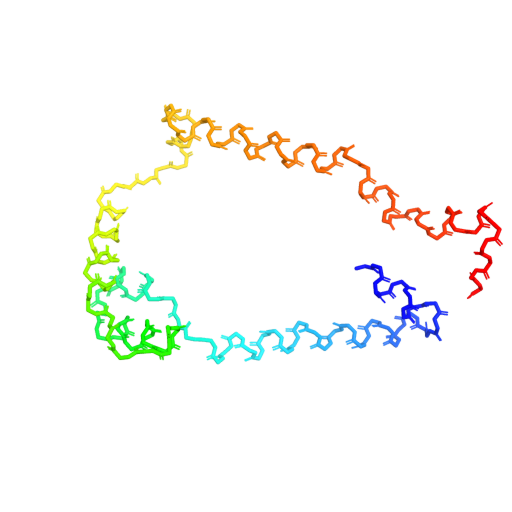0 79.06 78 ILE A N 1
ATOM 629 C CA . ILE A 1 78 ? -15.748 6.879 13.402 1.00 79.06 78 ILE A CA 1
ATOM 630 C C . ILE A 1 78 ? -16.086 8.016 14.377 1.00 79.06 78 ILE A C 1
ATOM 632 O O . ILE A 1 78 ? -16.518 9.086 13.946 1.00 79.06 78 ILE A O 1
ATOM 636 N N . SER A 1 79 ? -15.881 7.802 15.681 1.00 75.06 79 SER A N 1
ATOM 637 C CA . SER A 1 79 ? -16.121 8.822 16.710 1.00 75.06 79 SER A CA 1
ATOM 638 C C . SER A 1 79 ? -15.090 9.958 16.672 1.00 75.06 79 SER A C 1
ATOM 640 O O . SER A 1 79 ? -15.425 11.125 16.876 1.00 75.06 79 SER A O 1
ATOM 642 N N . GLU A 1 80 ? -13.840 9.631 16.345 1.00 72.12 80 GLU A N 1
ATOM 643 C CA . GLU A 1 80 ? -12.740 10.568 16.158 1.00 72.12 80 GLU A CA 1
ATOM 644 C C . GLU A 1 80 ? -12.702 11.006 14.687 1.00 72.12 80 GLU A C 1
ATOM 646 O O . GLU A 1 80 ? -11.892 10.526 13.896 1.00 72.12 80 GLU A O 1
ATOM 651 N N . SER A 1 81 ? -13.584 11.927 14.285 1.00 63.88 81 SER A N 1
ATOM 652 C CA . SER A 1 81 ? -13.560 12.472 12.923 1.00 63.88 81 SER A CA 1
ATOM 653 C C . SER A 1 81 ? -12.234 13.204 12.662 1.00 63.88 81 SER A C 1
ATOM 655 O O . SER A 1 81 ? -12.102 14.388 12.977 1.00 63.88 81 SER A O 1
ATOM 657 N N . CYS A 1 82 ? -11.239 12.520 12.094 1.00 62.25 82 CYS A N 1
ATOM 658 C CA . CYS A 1 82 ? -9.969 13.137 11.727 1.00 62.25 82 CYS A CA 1
ATOM 659 C C . CYS A 1 82 ? -10.186 14.119 10.577 1.00 62.25 82 CYS A C 1
ATOM 661 O O . CYS A 1 82 ? -10.441 13.733 9.433 1.00 62.25 82 CYS A O 1
ATOM 663 N N . ARG A 1 83 ? -10.035 15.411 10.857 1.00 72.00 83 ARG A N 1
ATOM 664 C CA . ARG A 1 83 ? -10.000 16.436 9.817 1.00 72.00 83 ARG A CA 1
ATOM 665 C C . ARG A 1 83 ? -8.588 16.493 9.239 1.00 72.00 83 ARG A C 1
ATOM 667 O O . ARG A 1 83 ? -7.610 16.342 9.960 1.00 72.00 83 ARG A O 1
ATOM 674 N N . PHE A 1 84 ? -8.441 16.808 7.951 1.00 65.31 84 PHE A N 1
ATOM 675 C CA . PHE A 1 84 ? -7.112 16.979 7.330 1.00 65.31 84 PHE A CA 1
ATOM 676 C C . PHE A 1 84 ? -6.223 18.008 8.059 1.00 65.31 84 PHE A C 1
ATOM 678 O O . PHE A 1 84 ? -4.999 17.917 8.019 1.00 65.31 84 PHE A O 1
ATOM 685 N N . ILE A 1 85 ? -6.837 18.960 8.768 1.00 69.56 85 ILE A N 1
ATOM 686 C CA . ILE A 1 85 ? -6.150 19.965 9.589 1.00 69.56 85 ILE A CA 1
ATOM 687 C C . ILE A 1 85 ? -5.552 19.344 10.867 1.00 69.56 85 ILE A C 1
ATOM 689 O O . ILE A 1 85 ? -4.521 19.816 11.349 1.00 69.56 85 ILE A O 1
ATOM 693 N N . ASP A 1 86 ? -6.114 18.245 11.379 1.00 67.44 86 ASP A N 1
ATOM 694 C CA . ASP A 1 86 ? -5.636 17.562 12.589 1.00 67.44 86 ASP A CA 1
ATOM 695 C C . ASP A 1 86 ? -4.276 16.895 12.382 1.00 67.44 86 ASP A C 1
ATOM 697 O O . ASP A 1 86 ? -3.500 16.769 13.326 1.00 67.44 86 ASP A O 1
ATOM 701 N N . ILE A 1 87 ? -3.918 16.576 11.136 1.00 67.31 87 ILE A N 1
ATOM 702 C CA . ILE A 1 87 ? -2.582 16.078 10.773 1.00 67.31 87 ILE A CA 1
ATOM 703 C C . ILE A 1 87 ? -1.497 17.100 11.153 1.00 67.31 87 ILE A C 1
ATOM 705 O O . ILE A 1 87 ? -0.410 16.727 11.600 1.00 67.31 87 ILE A O 1
ATOM 709 N N . VAL A 1 88 ? -1.799 18.394 11.005 1.00 64.56 88 VAL A N 1
ATOM 710 C 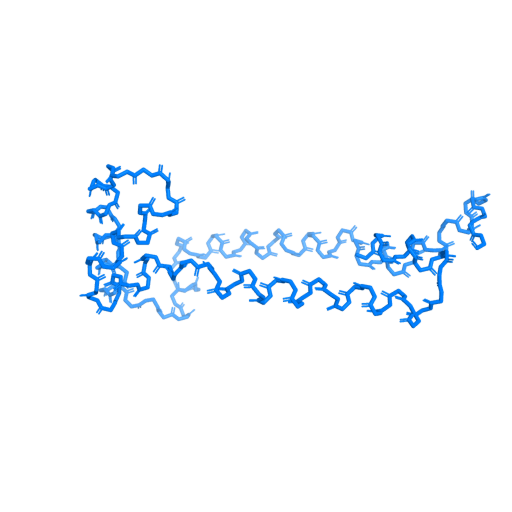CA . VAL A 1 88 ? -0.879 19.501 11.316 1.00 64.56 88 VAL A CA 1
ATOM 711 C C . VAL A 1 88 ? -1.085 20.018 12.747 1.00 64.56 88 VAL A C 1
ATOM 713 O O . VAL A 1 88 ? -0.118 20.415 13.405 1.00 64.56 88 VAL A O 1
ATOM 716 N N . SER A 1 89 ? -2.326 19.990 13.242 1.00 65.88 89 SER A N 1
ATOM 717 C CA . SER A 1 89 ? -2.714 20.534 14.550 1.00 65.88 89 SER A CA 1
ATOM 718 C C . SER A 1 89 ? -2.328 19.614 15.720 1.00 65.88 89 SER A C 1
ATOM 720 O O . SER A 1 89 ? -1.870 20.075 16.770 1.00 65.88 89 SER A O 1
ATOM 722 N N . VAL A 1 90 ? -2.423 18.292 15.540 1.00 73.25 90 VAL A N 1
ATOM 723 C CA . VAL A 1 90 ? -2.129 17.311 16.590 1.00 73.25 90 VAL A CA 1
ATOM 724 C C . VAL A 1 90 ? -0.626 17.030 16.653 1.00 73.25 90 VAL A C 1
ATOM 726 O O . VAL A 1 90 ? -0.007 16.532 15.710 1.00 73.25 90 VAL A O 1
ATOM 729 N N . LYS A 1 91 ? -0.016 17.293 17.818 1.00 70.06 91 LYS A N 1
ATOM 730 C CA . LYS A 1 91 ? 1.437 17.133 18.043 1.00 70.06 91 LYS A CA 1
ATOM 731 C C . LYS A 1 91 ? 1.958 15.716 17.755 1.00 70.06 91 LYS A C 1
ATOM 733 O O . LYS A 1 91 ? 3.109 15.585 17.337 1.00 70.06 91 LYS A O 1
ATOM 738 N N . SER A 1 92 ? 1.137 14.687 17.983 1.00 72.44 92 SER A N 1
ATOM 739 C CA . SER A 1 92 ? 1.474 13.284 17.693 1.00 72.44 92 SER A CA 1
ATOM 740 C C . SER A 1 92 ? 1.594 13.037 16.182 1.00 72.44 92 SER A C 1
ATOM 742 O O . SER A 1 92 ? 2.654 12.629 15.702 1.00 72.44 92 SER A O 1
ATOM 744 N N . HIS A 1 93 ? 0.565 13.408 15.410 1.00 74.88 93 HIS A N 1
ATOM 745 C CA . HIS A 1 93 ? 0.544 13.242 13.953 1.00 74.88 93 HIS A CA 1
ATOM 746 C C . HIS A 1 93 ? 1.600 14.091 13.243 1.00 74.88 93 HIS A C 1
ATOM 748 O O . HIS A 1 93 ? 2.198 13.632 12.272 1.00 74.88 93 HIS A O 1
ATOM 754 N N . ARG A 1 94 ? 1.931 15.275 13.773 1.00 78.44 94 ARG A N 1
ATOM 755 C CA . ARG A 1 94 ? 2.956 16.146 13.185 1.00 78.44 94 ARG A CA 1
ATOM 756 C C . ARG A 1 94 ? 4.344 15.505 13.145 1.00 78.44 94 ARG A C 1
ATOM 758 O O . ARG A 1 94 ? 5.053 15.672 12.159 1.00 78.44 94 ARG A O 1
ATOM 765 N N . LYS A 1 95 ? 4.751 14.772 14.190 1.00 82.19 95 LYS A N 1
ATOM 766 C CA . LYS A 1 95 ? 6.052 14.076 14.190 1.00 82.19 95 LYS A CA 1
ATOM 767 C C . LYS A 1 95 ? 6.085 12.979 13.129 1.00 82.19 95 LYS A C 1
ATOM 769 O O . LYS A 1 95 ? 7.035 12.929 12.356 1.00 82.19 95 LYS A O 1
ATOM 774 N N . ALA A 1 96 ? 5.036 12.158 13.059 1.00 85.06 96 ALA A N 1
ATOM 775 C CA . ALA A 1 96 ? 4.913 11.122 12.036 1.00 85.06 96 ALA A CA 1
ATOM 776 C C . ALA A 1 96 ? 4.917 11.727 10.623 1.00 85.06 96 ALA A C 1
ATOM 778 O O . ALA A 1 96 ? 5.653 11.263 9.757 1.00 85.06 96 ALA A O 1
ATOM 779 N N . PHE A 1 97 ? 4.180 12.820 10.414 1.00 86.00 97 PHE A N 1
ATOM 780 C CA . PHE A 1 97 ? 4.142 13.533 9.141 1.00 86.00 97 PHE A CA 1
ATOM 781 C C . PHE A 1 97 ? 5.517 14.077 8.736 1.00 86.00 97 PHE A C 1
ATOM 783 O O . PHE A 1 97 ? 5.951 13.852 7.609 1.00 86.00 97 PHE A O 1
ATOM 790 N N . VAL A 1 98 ? 6.236 14.735 9.653 1.00 88.12 98 VAL A N 1
ATOM 791 C CA . VAL A 1 98 ? 7.588 15.258 9.391 1.00 88.12 98 VAL A CA 1
ATOM 792 C C . VAL A 1 98 ? 8.568 14.130 9.074 1.00 88.12 98 VAL A C 1
ATOM 794 O O . VAL A 1 98 ? 9.360 14.270 8.148 1.00 88.12 98 VAL A O 1
ATOM 797 N N . ILE A 1 99 ? 8.501 13.002 9.788 1.00 90.75 99 ILE A N 1
ATOM 798 C CA . ILE A 1 99 ? 9.351 11.835 9.515 1.00 90.75 99 ILE A CA 1
ATOM 799 C C . ILE A 1 99 ? 9.041 11.261 8.129 1.00 90.75 99 ILE A C 1
ATOM 801 O O . ILE A 1 99 ? 9.958 11.070 7.335 1.00 90.75 99 ILE A O 1
ATOM 805 N N . CYS A 1 100 ? 7.767 11.041 7.797 1.00 90.69 100 CYS A N 1
ATOM 806 C CA . CYS A 1 100 ? 7.364 10.561 6.476 1.00 90.69 100 CYS A CA 1
ATOM 807 C C . CYS A 1 100 ? 7.818 11.516 5.366 1.00 90.69 100 CYS A C 1
ATOM 809 O O . CYS A 1 100 ? 8.362 11.069 4.357 1.00 90.69 100 CYS A O 1
ATOM 811 N N . LEU A 1 101 ? 7.648 12.825 5.561 1.00 90.56 101 LEU A N 1
ATOM 812 C CA . LEU A 1 101 ? 8.080 13.840 4.605 1.00 90.56 101 LEU A CA 1
ATOM 813 C C . LEU A 1 101 ? 9.603 13.839 4.438 1.00 90.56 101 LEU A C 1
ATOM 815 O O . LEU A 1 101 ? 10.089 13.857 3.310 1.00 90.56 101 LEU A O 1
ATOM 819 N N . ALA A 1 102 ? 10.356 13.763 5.535 1.00 92.94 102 ALA A N 1
ATOM 820 C CA . ALA A 1 102 ? 11.811 13.679 5.506 1.00 92.94 102 ALA A CA 1
ATOM 821 C C . ALA A 1 102 ? 12.282 12.419 4.769 1.00 92.94 102 ALA A C 1
ATOM 823 O O . ALA A 1 102 ? 13.110 12.520 3.870 1.00 92.94 102 ALA A O 1
ATOM 824 N N . ILE A 1 103 ? 11.702 11.253 5.073 1.00 93.38 103 ILE A N 1
ATOM 825 C CA . ILE A 1 103 ? 12.018 9.987 4.398 1.00 93.38 103 ILE A CA 1
ATOM 826 C C . ILE A 1 103 ? 11.738 10.090 2.898 1.00 93.38 103 ILE A C 1
ATOM 828 O O . ILE A 1 103 ? 12.595 9.736 2.093 1.00 93.38 103 ILE A O 1
ATOM 832 N N . ARG A 1 104 ? 10.568 10.603 2.500 1.00 90.75 104 ARG A N 1
ATOM 833 C CA . ARG A 1 104 ? 10.211 10.766 1.082 1.00 90.75 104 ARG A CA 1
ATOM 834 C C . ARG A 1 104 ? 11.120 11.756 0.366 1.00 90.75 104 ARG A C 1
ATOM 836 O O . ARG A 1 104 ? 11.504 11.511 -0.772 1.00 90.75 104 ARG A O 1
ATOM 843 N N . THR A 1 105 ? 11.505 12.830 1.046 1.00 90.00 105 THR A N 1
ATOM 844 C CA . THR A 1 105 ? 12.446 13.819 0.517 1.00 90.00 105 THR A CA 1
ATOM 845 C C . THR A 1 105 ? 13.814 13.176 0.315 1.00 90.00 105 THR A C 1
ATOM 847 O O . THR A 1 105 ? 14.342 13.212 -0.786 1.00 90.00 105 THR A O 1
ATOM 850 N N . ILE A 1 106 ? 14.359 12.489 1.321 1.00 91.88 106 ILE A N 1
ATOM 851 C CA . ILE A 1 106 ? 15.639 11.777 1.206 1.00 91.88 106 ILE A CA 1
ATOM 852 C C . ILE A 1 106 ? 15.588 10.740 0.077 1.00 91.88 106 ILE A C 1
ATOM 854 O O . ILE A 1 106 ? 16.519 10.669 -0.719 1.00 91.88 106 ILE A O 1
ATOM 858 N N . GLN A 1 107 ? 14.494 9.983 -0.050 1.00 87.56 107 GLN A N 1
ATOM 859 C CA . GLN A 1 107 ? 14.307 9.039 -1.156 1.00 87.56 107 GLN A CA 1
ATOM 860 C C . GLN A 1 107 ? 14.332 9.742 -2.519 1.00 87.56 107 GLN A C 1
ATOM 862 O O . GLN A 1 107 ? 15.054 9.298 -3.406 1.00 87.56 107 GLN A O 1
ATOM 867 N N . GLN A 1 108 ? 13.617 10.856 -2.690 1.00 85.06 108 GLN A N 1
ATOM 868 C CA . GLN A 1 108 ? 13.585 11.581 -3.964 1.00 85.06 108 GLN A CA 1
ATOM 869 C C . GLN A 1 108 ? 14.933 12.242 -4.297 1.00 85.06 108 GLN A C 1
ATOM 871 O O . GLN A 1 108 ? 15.371 12.228 -5.445 1.00 85.06 108 GLN A O 1
ATOM 876 N N . PHE A 1 109 ? 15.613 12.794 -3.289 1.00 85.69 109 PHE A N 1
ATOM 877 C CA . PHE A 1 109 ? 16.912 13.456 -3.431 1.00 85.69 109 PHE A CA 1
ATOM 878 C C . PHE A 1 109 ? 18.098 12.483 -3.466 1.00 85.69 109 PHE A C 1
ATOM 880 O O . PHE A 1 109 ? 19.200 12.895 -3.813 1.00 85.69 109 PHE A O 1
ATOM 887 N N . SER A 1 110 ? 17.887 11.191 -3.193 1.00 85.94 110 SER A N 1
ATOM 888 C CA . SER A 1 110 ? 18.917 10.147 -3.329 1.00 85.94 110 SER A CA 1
ATOM 889 C C . SER A 1 110 ? 19.392 9.929 -4.772 1.00 85.94 110 SER A C 1
ATOM 891 O O . SER A 1 110 ? 20.298 9.137 -5.015 1.00 85.94 110 SER A O 1
ATOM 893 N N . GLY A 1 111 ? 18.783 10.617 -5.744 1.00 79.94 111 GLY A N 1
ATOM 894 C CA . GLY A 1 111 ? 19.155 10.518 -7.150 1.00 79.94 111 GLY A CA 1
ATOM 895 C C . GLY A 1 111 ? 18.597 9.278 -7.840 1.00 79.94 111 GLY A C 1
ATOM 896 O O . GLY A 1 111 ? 18.914 9.066 -9.005 1.00 79.94 111 GLY A O 1
ATOM 897 N N . LEU A 1 112 ? 17.733 8.500 -7.176 1.00 82.19 112 LEU A N 1
ATOM 898 C CA . LEU A 1 112 ? 17.048 7.335 -7.751 1.00 82.19 112 LEU A CA 1
ATOM 899 C C . LEU A 1 112 ? 16.431 7.642 -9.123 1.00 82.19 112 LEU A C 1
ATOM 901 O O . LEU A 1 112 ? 16.696 6.923 -10.081 1.00 82.19 112 LEU A O 1
ATOM 905 N N . SER A 1 113 ? 15.703 8.753 -9.247 1.00 79.88 113 SER A N 1
ATOM 906 C CA . SER A 1 113 ? 15.079 9.164 -10.513 1.00 79.88 113 SER A CA 1
ATOM 907 C C . SER A 1 113 ? 16.102 9.562 -11.586 1.00 79.88 113 SER A C 1
ATOM 909 O O . SER A 1 113 ? 15.891 9.330 -12.775 1.00 79.88 113 SER A O 1
ATOM 911 N N . ALA A 1 114 ? 17.229 10.162 -11.184 1.00 82.00 114 ALA A N 1
ATOM 912 C CA . ALA A 1 114 ? 18.295 10.548 -12.109 1.00 82.00 114 ALA A CA 1
ATOM 913 C C . ALA A 1 114 ? 19.037 9.315 -12.636 1.00 82.00 114 ALA A C 1
ATOM 915 O O . ALA A 1 114 ? 19.278 9.225 -13.841 1.00 82.00 114 ALA A O 1
ATOM 916 N N . ILE A 1 115 ? 19.325 8.357 -11.748 1.00 82.19 115 ILE A N 1
ATOM 917 C CA . ILE A 1 115 ? 19.868 7.046 -12.096 1.00 82.19 115 ILE A CA 1
ATOM 918 C C . ILE A 1 115 ? 18.897 6.363 -13.053 1.00 82.19 115 ILE A C 1
ATOM 920 O O . ILE A 1 115 ? 19.300 6.038 -14.159 1.00 82.19 115 ILE A O 1
ATOM 924 N N . GLU A 1 116 ? 17.617 6.229 -12.707 1.00 79.38 116 GLU A N 1
ATOM 925 C CA . GLU A 1 116 ? 16.608 5.569 -13.545 1.00 79.38 116 GLU A CA 1
ATOM 926 C C . GLU A 1 116 ? 16.538 6.148 -14.969 1.00 79.38 116 GLU A C 1
ATOM 928 O O . GLU A 1 116 ? 16.537 5.388 -15.938 1.00 79.38 116 GLU A O 1
ATOM 933 N N . SER A 1 117 ? 16.577 7.477 -15.111 1.00 79.38 117 SER A N 1
ATOM 934 C CA . SER A 1 117 ? 16.526 8.144 -16.418 1.00 79.38 117 SER A CA 1
ATOM 935 C C . SER A 1 117 ? 17.835 8.075 -17.216 1.00 79.38 117 SER A C 1
ATOM 937 O O . SER A 1 117 ? 17.786 8.114 -18.442 1.00 79.38 117 SER A O 1
ATOM 939 N N . HIS A 1 118 ? 18.999 8.008 -16.561 1.00 80.69 118 HIS A N 1
ATOM 940 C CA . HIS A 1 118 ? 20.313 8.060 -17.227 1.00 80.69 118 HIS A CA 1
ATOM 941 C C . HIS A 1 118 ? 21.076 6.735 -17.163 1.00 80.69 118 HIS A C 1
ATOM 943 O O . HIS A 1 118 ? 22.225 6.663 -17.598 1.00 80.69 118 HIS A O 1
ATOM 949 N N . THR A 1 119 ? 20.443 5.672 -16.663 1.00 80.38 119 THR A N 1
ATOM 950 C CA . THR A 1 119 ? 21.054 4.349 -16.490 1.00 80.38 119 THR A CA 1
ATOM 951 C C . THR A 1 119 ? 21.674 3.847 -17.798 1.00 80.38 119 THR A C 1
ATOM 953 O O . THR A 1 119 ? 22.822 3.410 -17.796 1.00 80.38 119 THR A O 1
ATOM 956 N N . GLN A 1 120 ? 20.971 3.978 -18.931 1.00 72.06 120 GLN A N 1
ATOM 957 C CA . GLN A 1 120 ? 21.492 3.554 -20.239 1.00 72.06 120 GLN A CA 1
ATOM 958 C C . GLN A 1 120 ? 22.753 4.333 -20.647 1.00 72.06 120 GLN A C 1
ATOM 960 O O . GLN A 1 120 ? 23.733 3.738 -21.086 1.00 72.06 120 GLN A O 1
ATOM 965 N N . TYR A 1 121 ? 22.763 5.653 -20.439 1.00 78.00 121 TYR A N 1
ATOM 966 C CA . TYR A 1 121 ? 23.915 6.508 -20.735 1.00 78.00 121 TYR A CA 1
ATOM 967 C C . TYR A 1 121 ? 25.124 6.188 -19.840 1.00 78.00 121 TYR A C 1
ATOM 969 O O . TYR A 1 121 ? 26.261 6.168 -20.310 1.00 78.00 121 TYR A O 1
ATOM 977 N N . MET A 1 122 ? 24.899 5.907 -18.552 1.00 79.12 122 MET A N 1
ATOM 978 C CA . MET A 1 122 ? 25.978 5.530 -17.634 1.00 79.12 122 MET A CA 1
ATOM 979 C C . MET A 1 122 ? 26.581 4.165 -17.982 1.00 79.12 122 MET A C 1
ATOM 981 O O . MET A 1 122 ? 27.803 4.038 -17.982 1.00 79.12 122 MET A O 1
ATOM 985 N N . PH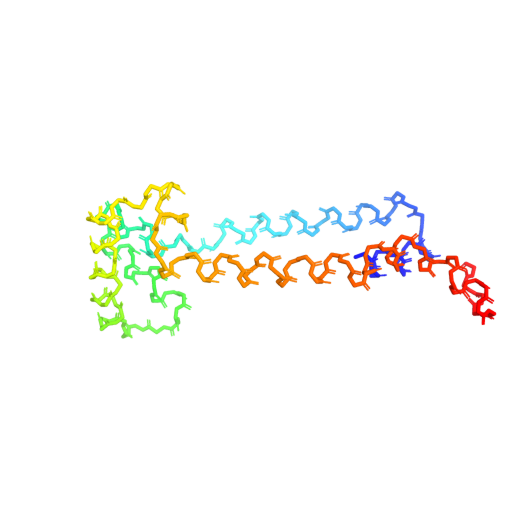E A 1 123 ? 25.760 3.166 -18.328 1.00 75.00 123 PHE A N 1
ATOM 986 C CA . PHE A 1 123 ? 26.261 1.851 -18.743 1.00 75.00 123 PHE A CA 1
ATOM 987 C C . PHE A 1 123 ? 27.040 1.904 -20.062 1.00 75.00 123 PHE A C 1
ATOM 989 O O . PHE A 1 123 ? 28.111 1.303 -20.148 1.00 75.00 123 PHE A O 1
ATOM 996 N N . ALA A 1 124 ? 26.573 2.690 -21.038 1.00 76.50 124 ALA A N 1
ATOM 997 C CA . ALA A 1 124 ? 27.287 2.899 -22.296 1.00 76.50 124 ALA A CA 1
ATOM 998 C C . ALA A 1 124 ? 28.680 3.522 -22.078 1.00 76.50 124 ALA A C 1
ATOM 1000 O O . ALA A 1 124 ? 29.669 3.043 -22.631 1.00 76.50 124 ALA A O 1
ATOM 1001 N N . ASN A 1 125 ? 28.784 4.544 -21.219 1.00 80.06 125 ASN A N 1
ATOM 1002 C CA . ASN A 1 125 ? 30.064 5.191 -20.900 1.00 80.06 125 ASN A CA 1
ATOM 1003 C C . ASN A 1 125 ? 30.991 4.337 -20.021 1.00 80.06 125 ASN A C 1
ATOM 1005 O O . ASN A 1 125 ? 32.204 4.526 -20.051 1.00 80.06 125 ASN A O 1
ATOM 1009 N N . ALA A 1 126 ? 30.447 3.392 -19.253 1.00 78.75 126 ALA A N 1
ATOM 1010 C CA . ALA A 1 126 ? 31.226 2.469 -18.429 1.00 78.75 126 ALA A CA 1
ATOM 1011 C C . ALA A 1 126 ? 31.905 1.342 -19.239 1.00 78.75 126 ALA A C 1
ATOM 1013 O O . ALA A 1 126 ? 32.533 0.463 -18.653 1.00 78.75 126 ALA A O 1
ATOM 1014 N N . GLY A 1 127 ? 31.781 1.339 -20.573 1.00 70.06 127 GLY A N 1
ATOM 1015 C CA . GLY A 1 127 ? 32.363 0.315 -21.449 1.00 70.06 127 GLY A CA 1
ATOM 1016 C C . GLY A 1 127 ? 31.588 -1.006 -21.466 1.00 70.06 127 GLY A C 1
ATOM 1017 O O . GLY A 1 127 ? 32.016 -1.961 -22.112 1.00 70.06 127 GLY A O 1
ATOM 1018 N N . VAL A 1 128 ? 30.432 -1.066 -20.795 1.00 63.22 128 VAL A N 1
ATOM 1019 C CA . VAL A 1 128 ? 29.500 -2.196 -20.848 1.00 63.22 128 VAL A CA 1
ATOM 1020 C C . VAL A 1 128 ? 28.527 -1.920 -21.992 1.00 63.22 128 VAL A C 1
ATOM 1022 O O . VAL A 1 128 ? 27.435 -1.392 -21.798 1.00 63.22 128 VAL A O 1
ATOM 1025 N N . GLY A 1 129 ? 28.973 -2.198 -23.217 1.00 53.47 129 GLY A N 1
ATOM 1026 C CA . GLY A 1 129 ? 28.181 -2.013 -24.430 1.00 53.47 129 GLY A CA 1
ATOM 1027 C C . GLY A 1 129 ? 27.003 -2.982 -24.482 1.00 53.47 129 GLY A C 1
ATOM 1028 O O . GLY A 1 129 ? 27.126 -4.080 -25.014 1.00 53.47 129 GLY A O 1
ATOM 1029 N N . ILE A 1 130 ? 25.862 -2.571 -23.941 1.00 55.41 130 ILE A N 1
ATOM 1030 C CA . ILE A 1 130 ? 24.565 -3.141 -24.302 1.00 55.41 130 ILE A CA 1
ATOM 1031 C C . ILE A 1 130 ? 24.076 -2.386 -25.541 1.00 55.41 130 ILE A C 1
ATOM 1033 O O . ILE A 1 130 ? 23.660 -1.232 -25.448 1.00 55.41 130 ILE A O 1
ATOM 1037 N N . SER A 1 131 ? 24.264 -3.011 -2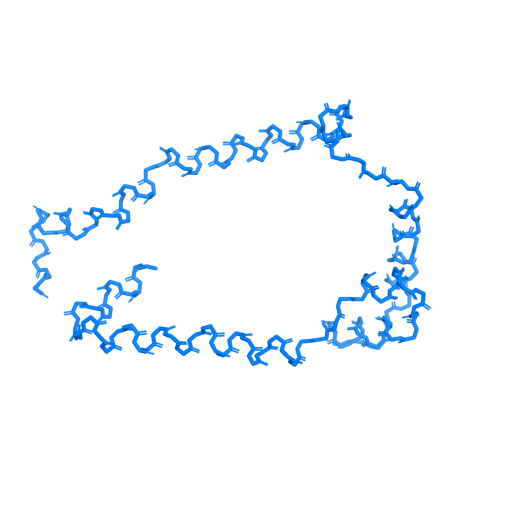6.710 1.00 40.16 131 SER A N 1
ATOM 1038 C CA . SER A 1 131 ? 23.528 -2.657 -27.934 1.00 40.16 131 SER A CA 1
ATOM 1039 C C . SER A 1 131 ? 22.052 -2.984 -27.773 1.00 40.16 131 SER A C 1
ATOM 1041 O O . SER A 1 131 ? 21.763 -4.000 -27.099 1.00 40.16 131 SER A O 1
#